Protein AF-A0A9W4XPW6-F1 (afdb_monomer_lite)

Secondary structure (DSSP, 8-state):
--------PPPTTHHHHHHHHHHHHHH-BTTB-GGGGGGHHHHHHHHHHHH-HHHHHHHHHHHHHHHHHHHHS--S-PPPHHHHHHTTSS---TTTTT-PPPTTS------

Radius of gyration: 26.2 Å; chains: 1; bounding box: 54×48×61 Å

InterPro domains:
  IPR019342 NADH:ubiquinone oxidoreductase, iron-sulphur subunit 5 [PF10200] (7-65)
  IPR019342 NADH:ubiquinone oxidoreductase, iron-sulphur subunit 5 [PTHR15224] (6-84)

Organism: NCBI:txid1303443

Structure (mmCIF, N/CA/C/O backbone):
data_AF-A0A9W4XPW6-F1
#
_entry.id   AF-A0A9W4XPW6-F1
#
loop_
_atom_site.group_PDB
_atom_site.id
_atom_site.type_symbol
_atom_site.label_atom_id
_atom_site.label_alt_id
_atom_site.label_comp_id
_atom_site.label_asym_id
_atom_site.label_entity_id
_atom_site.label_seq_id
_atom_site.pdbx_PDB_ins_code
_atom_site.Cartn_x
_atom_site.Cartn_y
_atom_site.Cartn_z
_atom_site.occupancy
_atom_site.B_iso_or_equiv
_atom_site.auth_seq_id
_atom_site.auth_comp_id
_atom_site.auth_asym_id
_atom_site.auth_atom_id
_atom_site.pdbx_PDB_model_num
ATOM 1 N N . MET A 1 1 ? -14.794 9.859 -31.369 1.00 37.25 1 MET A N 1
ATOM 2 C CA . MET A 1 1 ? -14.037 10.711 -30.428 1.00 37.25 1 MET A CA 1
ATOM 3 C C . MET A 1 1 ? -14.768 10.697 -29.091 1.00 37.25 1 MET A C 1
ATOM 5 O O . MET A 1 1 ? -15.698 11.463 -28.908 1.00 37.25 1 MET A O 1
ATOM 9 N N . ALA A 1 2 ? -14.428 9.754 -28.210 1.00 42.94 2 ALA A N 1
ATOM 10 C CA . ALA A 1 2 ? -15.020 9.614 -26.878 1.00 42.94 2 ALA A CA 1
ATOM 11 C C . ALA A 1 2 ? -14.081 10.249 -25.841 1.00 42.94 2 ALA A C 1
ATOM 13 O O . ALA A 1 2 ? -13.437 9.560 -25.059 1.00 42.94 2 ALA A O 1
ATOM 14 N N . ALA A 1 3 ? -13.947 11.572 -25.903 1.00 52.66 3 ALA A N 1
ATOM 15 C CA . ALA A 1 3 ? -13.183 12.368 -24.945 1.00 52.66 3 ALA A CA 1
ATOM 16 C C . ALA A 1 3 ? -14.159 13.079 -23.992 1.00 52.66 3 ALA A C 1
ATOM 18 O O . ALA A 1 3 ? -14.239 14.304 -23.979 1.00 52.66 3 ALA A O 1
ATOM 19 N N . THR A 1 4 ? -15.001 12.320 -23.280 1.00 51.28 4 THR A N 1
ATOM 2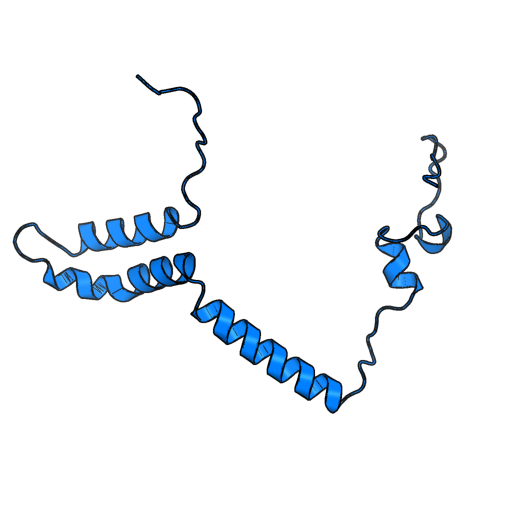0 C CA . THR A 1 4 ? -16.143 12.900 -22.544 1.00 51.28 4 THR A CA 1
ATOM 21 C C . THR A 1 4 ? -16.423 12.240 -21.194 1.00 51.28 4 THR A C 1
ATOM 23 O O . THR A 1 4 ? -17.572 11.994 -20.884 1.00 51.28 4 THR A O 1
ATOM 26 N N . ILE A 1 5 ? -15.399 11.957 -20.389 1.00 56.34 5 ILE A N 1
ATOM 27 C CA . ILE A 1 5 ? -15.401 12.048 -18.912 1.00 56.34 5 ILE A CA 1
ATOM 28 C C . ILE A 1 5 ? -13.987 11.664 -18.490 1.00 56.34 5 ILE A C 1
ATOM 30 O O . ILE A 1 5 ? -13.553 10.519 -18.595 1.00 56.34 5 ILE A O 1
ATOM 34 N N . ALA A 1 6 ? -13.254 12.669 -18.061 1.00 53.72 6 ALA A N 1
ATOM 35 C CA . ALA A 1 6 ? -11.914 12.539 -17.562 1.00 53.72 6 ALA A CA 1
ATOM 36 C C . ALA A 1 6 ? -12.047 12.197 -16.063 1.00 53.72 6 ALA A C 1
ATOM 38 O O . ALA A 1 6 ? -12.207 13.061 -15.203 1.00 53.72 6 ALA A O 1
ATOM 39 N N . THR A 1 7 ? -12.115 10.903 -15.732 1.00 61.78 7 THR A N 1
ATOM 40 C CA . THR A 1 7 ? -11.822 10.440 -14.369 1.00 61.78 7 THR A CA 1
ATOM 41 C C . THR A 1 7 ? -10.309 10.544 -14.179 1.00 61.78 7 THR A C 1
ATOM 43 O O . THR A 1 7 ? -9.617 9.532 -14.175 1.00 61.78 7 THR A O 1
ATOM 46 N N . ASP A 1 8 ? -9.775 11.761 -14.084 1.00 62.34 8 ASP A N 1
ATOM 47 C CA . ASP A 1 8 ? -8.333 12.077 -14.160 1.00 62.34 8 ASP A CA 1
ATOM 48 C C . ASP A 1 8 ? -7.513 11.619 -12.951 1.00 62.34 8 ASP A C 1
ATOM 50 O O . ASP A 1 8 ? -6.434 12.138 -12.666 1.00 62.34 8 ASP A O 1
ATOM 54 N N . ARG A 1 9 ? -8.018 10.650 -12.191 1.00 76.62 9 ARG A N 1
ATOM 55 C CA . ARG A 1 9 ? -7.275 10.058 -11.093 1.00 76.62 9 ARG A CA 1
ATOM 56 C C . ARG A 1 9 ? -6.441 8.901 -11.650 1.00 76.62 9 ARG A C 1
ATOM 58 O O . ARG A 1 9 ? -7.028 7.935 -12.144 1.00 76.62 9 ARG A O 1
ATOM 65 N N . PRO A 1 10 ? -5.100 8.951 -11.532 1.00 83.25 10 PRO A N 1
ATOM 66 C CA . PRO A 1 10 ? -4.256 7.799 -11.817 1.00 83.25 10 PRO A CA 1
ATOM 67 C C . PRO A 1 10 ? -4.775 6.556 -11.088 1.00 83.25 10 PRO A C 1
ATOM 69 O O . PRO A 1 10 ? -5.329 6.654 -9.987 1.00 83.25 10 PRO A O 1
ATOM 72 N N . SER A 1 11 ? -4.603 5.377 -11.690 1.00 85.75 11 SER A N 1
ATOM 73 C CA . SER A 1 11 ? -4.979 4.130 -11.020 1.00 85.75 11 SER A CA 1
ATOM 74 C C . SER A 1 11 ? -4.252 4.022 -9.672 1.00 85.75 11 SER A C 1
ATOM 76 O O . SER A 1 11 ? -3.148 4.542 -9.505 1.00 85.75 11 SER A O 1
ATOM 78 N N . ARG A 1 12 ? -4.860 3.349 -8.686 1.00 92.31 12 ARG A N 1
ATOM 79 C CA . ARG A 1 12 ? -4.331 3.305 -7.305 1.00 92.31 12 ARG A CA 1
ATOM 80 C C . ARG A 1 12 ? -2.870 2.845 -7.217 1.00 92.31 12 ARG A C 1
ATOM 82 O O . ARG A 1 12 ? -2.159 3.285 -6.326 1.00 92.31 12 ARG A O 1
ATOM 89 N N . CYS A 1 13 ? -2.443 1.979 -8.137 1.00 96.19 13 CYS A N 1
ATOM 90 C CA . CYS A 1 13 ? -1.093 1.414 -8.177 1.00 96.19 13 CYS A CA 1
ATOM 91 C C . CYS A 1 13 ? -0.216 2.010 -9.290 1.00 96.19 13 CYS A C 1
ATOM 93 O O . CYS A 1 13 ? 0.855 1.476 -9.571 1.00 96.19 13 CYS A O 1
ATOM 95 N N . PHE A 1 14 ? -0.651 3.100 -9.935 1.00 95.81 14 PHE A N 1
ATOM 96 C CA . PHE A 1 14 ? 0.133 3.779 -10.967 1.00 95.81 14 PHE A CA 1
ATOM 97 C C . PHE A 1 14 ? 1.491 4.294 -10.456 1.00 95.81 14 PHE A C 1
ATOM 99 O O . PHE A 1 14 ? 2.471 4.068 -11.160 1.00 95.81 14 PHE A O 1
ATOM 106 N N . PRO A 1 15 ? 1.616 4.875 -9.243 1.00 95.94 15 PRO A N 1
ATOM 107 C CA . PRO A 1 15 ? 2.921 5.304 -8.731 1.00 95.94 15 PRO A CA 1
ATOM 108 C C . PRO A 1 15 ? 3.937 4.157 -8.625 1.00 95.94 15 PRO A C 1
ATOM 110 O O . PRO A 1 15 ? 5.069 4.294 -9.072 1.00 95.94 15 PRO A O 1
ATOM 113 N N . PHE A 1 16 ? 3.522 2.982 -8.142 1.00 96.81 16 PHE A N 1
ATOM 114 C CA . PHE A 1 16 ? 4.399 1.805 -8.083 1.00 96.81 16 PHE A CA 1
ATOM 115 C C . PHE A 1 16 ? 4.797 1.305 -9.474 1.00 96.81 16 PHE A C 1
ATOM 117 O O . PHE A 1 16 ? 5.925 0.870 -9.686 1.00 96.81 16 PHE A O 1
ATOM 124 N N . TRP A 1 17 ? 3.892 1.402 -10.450 1.00 96.56 17 TRP A N 1
ATOM 125 C CA . TRP A 1 17 ? 4.226 1.075 -11.833 1.00 96.56 17 TRP A CA 1
ATOM 126 C C . TRP A 1 17 ? 5.253 2.047 -12.433 1.00 96.56 17 TRP A C 1
ATOM 128 O O . TRP A 1 17 ? 6.144 1.617 -13.164 1.00 96.56 17 TRP A O 1
ATOM 138 N N . GLN A 1 18 ? 5.178 3.339 -12.098 1.00 97.31 18 GLN A N 1
ATOM 139 C CA . GLN A 1 18 ? 6.181 4.320 -12.523 1.00 97.31 18 GLN A CA 1
ATOM 140 C C . GLN A 1 18 ? 7.575 3.984 -11.976 1.00 97.31 18 GLN A C 1
ATOM 142 O O . GLN A 1 18 ? 8.542 4.090 -12.725 1.00 97.31 18 GLN A O 1
ATOM 147 N N . GLU A 1 19 ? 7.679 3.503 -10.734 1.00 96.25 19 GLU A N 1
ATOM 148 C CA . GLU A 1 19 ? 8.951 3.048 -10.150 1.00 96.25 19 GLU A CA 1
ATOM 149 C C . GLU A 1 19 ? 9.524 1.816 -10.872 1.00 96.25 19 GLU A C 1
ATOM 151 O O . GLU A 1 19 ? 10.722 1.754 -11.161 1.00 96.25 19 GLU A O 1
ATOM 156 N N . VAL A 1 20 ? 8.672 0.853 -11.250 1.00 96.81 20 VAL A N 1
ATOM 157 C CA . VAL A 1 20 ? 9.096 -0.302 -12.066 1.00 96.81 20 VAL A CA 1
ATOM 158 C C . VAL A 1 20 ? 9.654 0.163 -13.412 1.00 96.81 20 VAL A C 1
ATOM 160 O O . VAL A 1 20 ? 10.737 -0.268 -13.815 1.00 96.81 20 VAL A O 1
ATOM 163 N N . LEU A 1 21 ? 8.946 1.070 -14.093 1.00 96.19 21 LEU A N 1
ATOM 164 C CA . LEU A 1 21 ? 9.390 1.628 -15.370 1.00 96.19 21 LEU A CA 1
ATOM 165 C C . LEU A 1 21 ? 10.701 2.411 -15.229 1.00 96.19 21 LEU A C 1
ATOM 167 O O . LEU A 1 21 ? 11.612 2.210 -16.031 1.00 96.19 21 LEU A O 1
ATOM 171 N N . ALA A 1 22 ? 10.829 3.253 -14.201 1.00 96.25 22 ALA A N 1
ATOM 172 C CA . ALA A 1 22 ? 12.048 4.009 -13.925 1.00 96.25 22 ALA A CA 1
ATOM 173 C C . ALA A 1 22 ? 13.252 3.080 -13.695 1.00 96.25 22 ALA A C 1
ATOM 175 O O . ALA A 1 22 ? 14.344 3.315 -14.226 1.00 9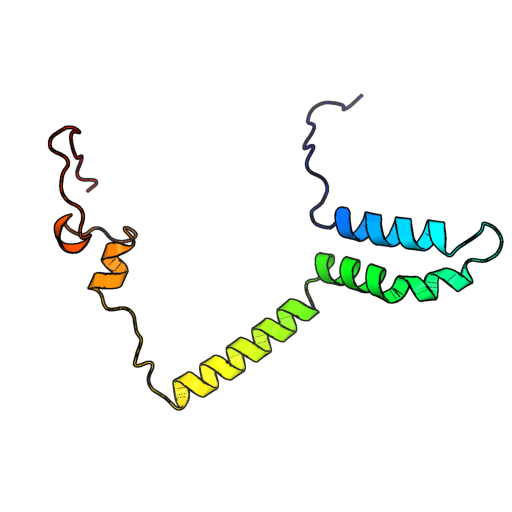6.25 22 ALA A O 1
ATOM 176 N N . CYS A 1 23 ? 13.044 1.981 -12.963 1.00 96.88 23 CYS A N 1
ATOM 177 C CA . CYS A 1 23 ? 14.079 0.983 -12.738 1.00 96.88 23 CYS A CA 1
ATOM 178 C C . CYS A 1 23 ? 14.468 0.248 -14.028 1.00 96.88 23 CYS A C 1
ATOM 180 O O . CYS A 1 23 ? 15.662 0.081 -14.291 1.00 96.88 23 CYS A O 1
ATOM 182 N N . TYR A 1 24 ? 13.498 -0.154 -14.857 1.00 95.62 24 TYR A N 1
ATOM 183 C CA . TYR A 1 24 ? 13.777 -0.798 -16.144 1.00 95.62 24 TYR A CA 1
ATOM 184 C C . TYR A 1 24 ? 14.564 0.120 -17.078 1.00 95.62 24 TYR A C 1
ATOM 186 O O . TYR A 1 24 ? 15.594 -0.306 -17.594 1.00 95.62 24 TYR A O 1
ATOM 194 N N . VAL A 1 25 ? 14.160 1.383 -17.234 1.00 94.88 25 VAL A N 1
ATOM 195 C CA . VAL A 1 25 ? 14.868 2.353 -18.092 1.00 94.88 25 VAL A CA 1
ATOM 196 C C . VAL A 1 25 ? 16.320 2.551 -17.648 1.00 94.88 25 VAL A C 1
ATOM 198 O O . VAL A 1 25 ? 17.201 2.726 -18.482 1.00 94.88 25 VAL A O 1
ATOM 201 N N . SER A 1 26 ? 16.588 2.469 -16.345 1.00 94.25 26 SER A N 1
ATOM 202 C CA . SER A 1 26 ? 17.929 2.684 -15.789 1.00 94.25 26 SER A CA 1
ATOM 203 C C . SER A 1 26 ? 18.824 1.437 -15.813 1.00 94.25 26 SER A C 1
ATOM 205 O O . SER A 1 26 ? 20.033 1.552 -15.628 1.00 94.25 26 SER A O 1
ATOM 207 N N . ASN A 1 27 ? 18.255 0.240 -15.998 1.00 94.44 27 ASN A N 1
ATOM 208 C CA . ASN A 1 27 ? 18.982 -1.032 -15.878 1.00 94.44 27 ASN A CA 1
ATOM 209 C C . ASN A 1 27 ? 18.902 -1.920 -17.126 1.00 94.44 27 ASN A C 1
ATOM 211 O O . ASN A 1 27 ? 19.455 -3.017 -17.109 1.00 94.44 27 ASN A O 1
ATOM 215 N N . THR A 1 28 ? 18.227 -1.485 -18.188 1.00 93.25 28 THR A N 1
ATOM 216 C CA . THR A 1 28 ? 18.090 -2.244 -19.440 1.00 93.25 28 THR A CA 1
ATOM 217 C C . THR A 1 28 ? 18.574 -1.427 -20.621 1.00 93.25 28 THR A C 1
ATOM 219 O O . THR A 1 28 ? 18.622 -0.199 -20.574 1.00 93.25 28 THR A O 1
ATOM 222 N N . ASN A 1 29 ? 18.948 -2.121 -21.685 1.00 90.31 29 ASN A N 1
ATOM 223 C CA . ASN A 1 29 ? 19.183 -1.523 -22.988 1.00 90.31 29 ASN A CA 1
ATOM 224 C C . ASN A 1 29 ? 18.456 -2.372 -24.052 1.00 90.31 29 ASN A C 1
ATOM 226 O O . ASN A 1 29 ? 18.024 -3.480 -23.736 1.00 90.31 29 ASN A O 1
ATOM 230 N N . PRO A 1 30 ? 18.302 -1.885 -25.295 1.00 87.12 30 PRO A N 1
ATOM 231 C CA . PRO A 1 30 ? 17.549 -2.600 -26.330 1.00 87.12 30 PRO A CA 1
ATOM 232 C C . PRO A 1 30 ? 18.043 -4.025 -26.638 1.00 87.12 30 PRO A C 1
ATOM 234 O O . PRO A 1 30 ? 17.264 -4.833 -27.130 1.00 87.12 30 PRO A O 1
ATOM 237 N N . GLU A 1 31 ? 19.307 -4.334 -26.339 1.00 88.81 31 GLU A N 1
ATOM 238 C CA . GLU A 1 31 ? 19.962 -5.609 -26.660 1.00 88.81 31 GLU A CA 1
ATOM 239 C C . GLU A 1 31 ? 20.120 -6.536 -25.434 1.00 88.81 31 GLU A C 1
ATOM 241 O O . GLU A 1 31 ? 20.375 -7.731 -25.585 1.00 88.81 31 GLU A O 1
ATOM 246 N N . ASP A 1 32 ? 19.977 -6.013 -24.209 1.00 86.94 32 ASP A N 1
ATOM 247 C CA . ASP A 1 32 ? 20.143 -6.753 -22.956 1.00 86.94 32 ASP A CA 1
ATOM 248 C C . ASP A 1 32 ? 19.126 -6.335 -21.879 1.00 86.94 32 ASP A C 1
ATOM 250 O O . ASP A 1 32 ? 19.190 -5.266 -21.262 1.00 86.94 32 ASP A O 1
ATOM 254 N N . ASP A 1 33 ? 18.218 -7.270 -21.603 1.00 89.88 33 ASP A N 1
ATOM 255 C CA . ASP A 1 33 ? 17.149 -7.168 -20.614 1.00 89.88 33 ASP A CA 1
ATOM 256 C C . ASP A 1 33 ? 17.490 -7.824 -19.263 1.00 89.88 33 ASP A C 1
ATOM 258 O O . ASP A 1 33 ? 16.682 -7.789 -18.328 1.00 89.88 33 ASP A O 1
ATOM 262 N N . ARG A 1 34 ? 18.676 -8.430 -19.105 1.00 92.31 34 ARG A N 1
ATOM 263 C CA . ARG A 1 34 ? 19.045 -9.172 -17.879 1.00 92.31 34 ARG A CA 1
ATOM 264 C C . ARG A 1 34 ? 19.060 -8.291 -16.632 1.00 92.31 34 ARG A C 1
ATOM 266 O O . ARG A 1 34 ? 18.836 -8.778 -15.523 1.00 92.31 34 ARG A O 1
ATOM 273 N N . GLY A 1 35 ? 19.270 -6.986 -16.797 1.00 90.56 35 GLY A N 1
ATOM 274 C CA . GLY A 1 35 ? 19.236 -6.023 -15.701 1.00 90.56 35 GLY A CA 1
ATOM 275 C C . GLY A 1 35 ? 17.857 -5.828 -15.059 1.00 90.56 35 GLY A C 1
ATOM 276 O O . GLY A 1 35 ? 17.804 -5.356 -13.923 1.00 90.56 35 GLY A O 1
ATOM 277 N N . LYS A 1 36 ? 16.756 -6.285 -15.688 1.00 92.31 36 LYS A N 1
ATOM 278 C CA . LYS A 1 36 ? 15.399 -6.274 -15.092 1.00 92.31 36 LYS A CA 1
ATOM 279 C C . LYS A 1 36 ? 15.330 -7.018 -13.759 1.00 92.31 36 LYS A C 1
ATOM 281 O O . LYS A 1 36 ? 14.515 -6.665 -12.911 1.00 92.31 36 LYS A O 1
ATOM 286 N N . VAL A 1 37 ? 16.204 -8.006 -13.540 1.00 94.50 37 VAL A N 1
ATOM 287 C CA . VAL A 1 37 ? 16.285 -8.766 -12.279 1.00 94.50 37 VAL A CA 1
ATOM 288 C C . VAL A 1 37 ? 16.586 -7.855 -11.083 1.00 94.50 37 VAL A C 1
ATOM 290 O O . VAL A 1 37 ? 16.080 -8.093 -9.991 1.00 94.50 37 VAL A O 1
ATOM 293 N N . LYS A 1 38 ? 17.338 -6.763 -11.277 1.00 94.19 38 LYS A N 1
ATOM 294 C CA . LYS A 1 38 ? 17.618 -5.784 -10.211 1.00 94.19 38 LYS A CA 1
ATOM 295 C C . LYS A 1 38 ? 16.370 -5.017 -9.763 1.00 94.19 38 LYS A C 1
ATOM 297 O O . LYS A 1 38 ? 16.333 -4.513 -8.649 1.00 94.19 38 LYS A O 1
ATOM 302 N N . CYS A 1 39 ? 15.350 -4.957 -10.615 1.00 97.06 39 CYS A N 1
ATOM 303 C CA . CYS A 1 39 ? 14.094 -4.251 -10.371 1.00 97.06 39 CYS A CA 1
ATOM 304 C C . CYS A 1 39 ? 13.029 -5.126 -9.706 1.00 97.06 39 CYS A C 1
ATOM 306 O O . CYS A 1 39 ? 11.873 -4.719 -9.598 1.00 97.06 39 CYS A O 1
ATOM 308 N N . GLN A 1 40 ? 13.405 -6.329 -9.268 1.00 96.69 40 GLN A N 1
ATOM 309 C CA . GLN A 1 40 ? 12.505 -7.249 -8.589 1.00 96.69 40 GLN A CA 1
ATOM 310 C C . GLN A 1 40 ? 11.841 -6.626 -7.341 1.00 96.69 40 GLN A C 1
ATOM 312 O O . GLN A 1 40 ? 10.627 -6.778 -7.238 1.00 96.69 40 GLN A O 1
ATOM 317 N N . PRO A 1 41 ? 12.524 -5.829 -6.489 1.00 96.56 41 PRO A N 1
ATOM 318 C CA . PRO A 1 41 ? 11.871 -5.175 -5.350 1.00 96.56 41 PRO A CA 1
ATOM 319 C C . PRO A 1 41 ? 10.739 -4.215 -5.753 1.00 96.56 41 PRO A C 1
ATOM 321 O O . PRO A 1 41 ? 9.631 -4.326 -5.239 1.00 96.56 41 PRO A O 1
ATOM 324 N N . ALA A 1 42 ? 10.967 -3.340 -6.741 1.00 96.81 42 ALA A N 1
ATOM 325 C CA . ALA A 1 42 ? 9.929 -2.430 -7.243 1.00 96.81 42 ALA A CA 1
ATOM 326 C C . ALA A 1 42 ? 8.752 -3.198 -7.871 1.00 96.81 42 ALA A C 1
ATOM 328 O O . ALA A 1 42 ? 7.588 -2.817 -7.733 1.00 96.81 42 ALA A O 1
ATOM 329 N N . LEU A 1 43 ? 9.051 -4.312 -8.549 1.00 96.50 43 LEU A N 1
ATOM 330 C CA . LEU A 1 43 ? 8.032 -5.187 -9.119 1.00 96.50 43 LEU A CA 1
ATOM 331 C C . LEU A 1 43 ? 7.204 -5.875 -8.023 1.00 96.50 43 LEU A C 1
ATOM 333 O O . LEU A 1 43 ? 5.987 -5.988 -8.166 1.00 96.50 43 LEU A O 1
ATOM 337 N N . GLU A 1 44 ? 7.833 -6.311 -6.929 1.00 97.75 44 GLU A N 1
ATOM 338 C CA . GLU A 1 44 ? 7.117 -6.856 -5.776 1.00 97.75 44 GLU A CA 1
ATOM 339 C C . GLU A 1 44 ? 6.165 -5.838 -5.159 1.00 97.75 44 GLU A C 1
ATOM 341 O O . GLU A 1 44 ? 5.036 -6.213 -4.855 1.00 97.75 44 GLU A O 1
ATOM 346 N N . ASP A 1 45 ? 6.578 -4.579 -5.009 1.00 97.38 45 ASP A N 1
ATOM 347 C CA . ASP A 1 45 ? 5.736 -3.517 -4.445 1.00 97.38 45 ASP A CA 1
ATOM 348 C C . ASP A 1 45 ? 4.522 -3.222 -5.337 1.00 97.38 45 ASP A C 1
ATOM 350 O O . ASP A 1 45 ? 3.397 -3.069 -4.854 1.00 97.38 45 ASP A O 1
ATOM 354 N N . TYR A 1 46 ? 4.706 -3.239 -6.660 1.00 97.25 46 TYR A N 1
ATOM 355 C CA . TYR A 1 46 ? 3.596 -3.129 -7.606 1.00 97.25 46 TYR A CA 1
ATOM 356 C C . TYR A 1 46 ? 2.592 -4.288 -7.467 1.00 97.25 46 TYR A C 1
ATOM 358 O O . TYR A 1 46 ? 1.380 -4.058 -7.390 1.00 97.25 46 TYR A O 1
ATOM 366 N N . TYR A 1 47 ? 3.072 -5.534 -7.382 1.00 97.62 47 TYR A N 1
ATOM 367 C CA . TYR A 1 47 ? 2.206 -6.700 -7.170 1.00 97.62 47 TYR A CA 1
ATOM 368 C C . TYR A 1 47 ? 1.572 -6.733 -5.777 1.00 97.62 47 TYR A C 1
ATOM 370 O O . TYR A 1 47 ? 0.456 -7.240 -5.621 1.00 97.62 47 TYR A O 1
ATOM 378 N N . GLU A 1 48 ? 2.261 -6.202 -4.770 1.00 97.88 48 GLU A N 1
ATOM 379 C CA . GLU A 1 48 ? 1.723 -6.011 -3.430 1.00 97.88 48 GLU A CA 1
ATOM 380 C C . GLU A 1 48 ? 0.530 -5.056 -3.491 1.00 97.88 48 GLU A C 1
ATOM 382 O O . GLU A 1 48 ? -0.559 -5.470 -3.115 1.00 97.88 48 GLU A O 1
ATOM 387 N N . CYS A 1 49 ? 0.659 -3.879 -4.108 1.00 96.69 49 CYS A N 1
ATOM 388 C CA . CYS A 1 49 ? -0.457 -2.938 -4.253 1.00 96.69 49 CYS A CA 1
ATOM 389 C C . CYS A 1 49 ? -1.661 -3.529 -5.016 1.00 96.69 49 CYS A C 1
ATOM 391 O O . CYS A 1 49 ? -2.821 -3.219 -4.729 1.00 96.69 49 CYS A O 1
ATOM 393 N N . LEU A 1 50 ? -1.425 -4.388 -6.012 1.00 96.38 50 LEU A N 1
ATOM 394 C CA . LEU A 1 50 ? -2.513 -5.004 -6.779 1.00 96.38 50 LEU A CA 1
ATOM 395 C C . LEU A 1 50 ? -3.287 -6.056 -5.980 1.00 96.38 50 LEU A C 1
ATOM 397 O O . LEU A 1 50 ? -4.506 -6.170 -6.128 1.00 96.38 50 LEU A O 1
ATOM 401 N N . HIS A 1 51 ? -2.588 -6.847 -5.166 1.00 96.69 51 HIS A N 1
ATOM 402 C CA . HIS A 1 51 ? -3.149 -8.065 -4.579 1.00 96.69 51 HIS A CA 1
ATOM 403 C C . HIS A 1 51 ? -3.192 -8.074 -3.050 1.00 96.69 51 HIS A C 1
ATOM 405 O O . HIS A 1 51 ? -3.813 -8.966 -2.478 1.00 96.69 51 HIS A O 1
ATOM 411 N N . HIS A 1 52 ? -2.525 -7.127 -2.398 1.00 97.19 52 HIS A N 1
ATOM 412 C CA . HIS A 1 52 ? -2.405 -6.949 -0.950 1.00 97.19 52 HIS A CA 1
ATOM 413 C C . HIS A 1 52 ? -2.106 -8.251 -0.190 1.00 97.19 52 HIS A C 1
ATOM 415 O O . HIS A 1 52 ? -2.593 -8.472 0.918 1.00 97.19 52 HIS A O 1
ATOM 421 N N . LYS A 1 53 ? -1.333 -9.172 -0.789 1.00 96.38 53 LYS A N 1
ATOM 422 C CA . LYS A 1 53 ? -1.084 -10.507 -0.210 1.00 96.38 53 LYS A CA 1
ATOM 423 C C . LYS A 1 53 ? -0.298 -10.415 1.095 1.00 96.38 53 LYS A C 1
ATOM 425 O O . LYS A 1 53 ? -0.621 -11.114 2.056 1.00 96.38 53 LYS A O 1
ATOM 430 N N . LYS A 1 54 ? 0.733 -9.561 1.115 1.00 96.69 54 LYS A N 1
ATOM 431 C CA . LYS A 1 54 ? 1.585 -9.347 2.290 1.00 96.69 54 LYS A CA 1
ATOM 432 C C . LYS A 1 54 ? 0.756 -8.712 3.414 1.00 96.69 54 LYS A C 1
ATOM 434 O O . LYS A 1 54 ? 0.781 -9.217 4.536 1.00 96.69 54 LYS A O 1
ATOM 439 N N . GLU A 1 55 ? -0.057 -7.701 3.101 1.00 97.12 55 GLU A N 1
ATOM 440 C CA . GLU A 1 55 ? -0.931 -7.057 4.088 1.00 97.12 55 GLU A CA 1
ATOM 441 C C . GLU A 1 55 ? -2.036 -7.986 4.620 1.00 97.12 55 GLU A C 1
ATOM 443 O O . GLU A 1 55 ? -2.281 -8.031 5.828 1.00 97.12 55 GLU A O 1
ATOM 448 N N . ALA A 1 56 ? -2.653 -8.804 3.763 1.00 97.56 56 ALA A N 1
ATOM 44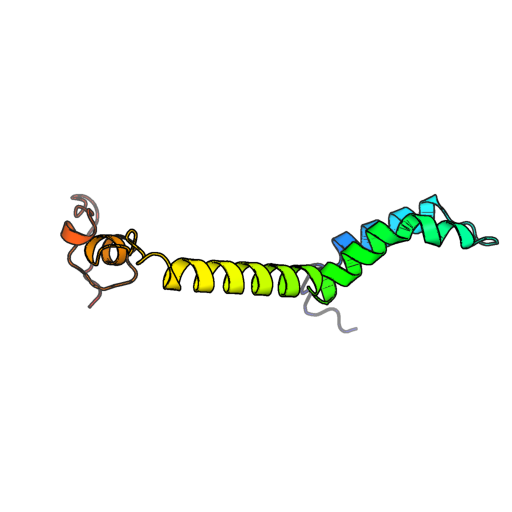9 C CA . ALA A 1 56 ? -3.645 -9.791 4.187 1.00 97.56 56 ALA A CA 1
ATOM 450 C C . ALA A 1 56 ? -3.045 -10.815 5.165 1.00 97.56 56 ALA A C 1
ATOM 452 O O . ALA A 1 56 ? -3.622 -11.076 6.222 1.00 97.56 56 ALA A O 1
ATOM 453 N N . ALA A 1 57 ? -1.861 -11.355 4.854 1.00 97.81 57 ALA A N 1
ATOM 454 C CA . ALA A 1 57 ? -1.163 -12.294 5.730 1.00 97.81 57 ALA A CA 1
ATOM 455 C C . ALA A 1 57 ? -0.784 -11.649 7.074 1.00 97.81 57 ALA A C 1
ATOM 457 O O . ALA A 1 57 ? -0.989 -12.241 8.138 1.00 97.81 57 ALA A O 1
ATOM 458 N N . ARG A 1 58 ? -0.285 -10.408 7.042 1.00 97.50 58 ARG A N 1
ATOM 459 C CA . ARG A 1 58 ? 0.057 -9.639 8.243 1.00 97.50 58 ARG A CA 1
ATOM 460 C C . ARG A 1 58 ? -1.169 -9.388 9.120 1.00 97.50 58 ARG A C 1
ATOM 462 O O . ARG A 1 58 ? -1.118 -9.640 10.323 1.00 97.50 58 ARG A O 1
ATOM 469 N N . THR A 1 59 ? -2.272 -8.941 8.527 1.00 97.69 59 THR A N 1
ATOM 470 C CA . THR A 1 59 ? -3.527 -8.670 9.240 1.00 97.69 59 THR A CA 1
ATOM 471 C C . THR A 1 59 ? -4.067 -9.936 9.899 1.00 97.69 59 THR A C 1
ATOM 473 O O . THR A 1 59 ? -4.430 -9.908 11.074 1.00 97.69 59 THR A O 1
ATOM 476 N N . GLN A 1 60 ? -4.049 -11.070 9.196 1.00 97.88 60 GLN A N 1
ATOM 477 C CA . GLN A 1 60 ? -4.471 -12.357 9.756 1.00 97.88 60 GLN A CA 1
ATOM 478 C C . GLN A 1 60 ? -3.609 -12.777 10.952 1.00 97.88 60 GLN A C 1
ATOM 480 O O . GLN A 1 60 ? -4.149 -13.186 11.984 1.00 97.88 60 GLN A O 1
ATOM 485 N N . ALA A 1 61 ? -2.284 -12.637 10.850 1.00 97.75 61 ALA A N 1
ATOM 486 C CA . ALA A 1 61 ? -1.368 -12.943 11.946 1.00 97.75 61 ALA A CA 1
ATOM 487 C C . ALA A 1 61 ? -1.613 -12.038 13.168 1.00 97.75 61 ALA A C 1
ATOM 489 O O . ALA A 1 61 ? -1.692 -12.529 14.298 1.00 97.75 61 ALA A O 1
ATOM 490 N N . LEU A 1 62 ? -1.808 -10.734 12.948 1.00 96.69 62 LEU A N 1
ATOM 491 C CA . LEU A 1 62 ? -2.121 -9.772 14.007 1.00 96.69 62 LEU A CA 1
ATOM 492 C C . LEU A 1 62 ? -3.462 -10.079 14.680 1.00 96.69 62 LEU A C 1
ATOM 494 O O . LEU A 1 62 ? -3.535 -10.131 15.905 1.00 96.69 62 LEU A O 1
ATOM 498 N N . GLN A 1 63 ? -4.511 -10.355 13.907 1.00 96.19 63 GLN A N 1
ATOM 499 C CA . GLN A 1 63 ? -5.825 -10.719 14.442 1.00 96.19 63 GLN A CA 1
ATOM 500 C C . GLN A 1 63 ? -5.791 -12.040 15.219 1.00 96.19 63 GLN A C 1
ATOM 502 O O . GLN A 1 63 ? -6.484 -12.193 16.226 1.00 96.19 63 GLN A O 1
ATOM 507 N N . ALA A 1 64 ? -5.001 -13.020 14.773 1.00 96.00 64 ALA A N 1
ATOM 508 C CA . ALA A 1 64 ? -4.803 -14.266 15.508 1.00 96.00 64 ALA A CA 1
ATOM 509 C C . ALA A 1 64 ? -4.091 -14.023 16.849 1.00 96.00 64 ALA A C 1
ATOM 511 O O . ALA A 1 64 ? -4.527 -14.540 17.880 1.00 96.00 64 ALA A O 1
ATOM 512 N N . ALA A 1 65 ? -3.040 -13.199 16.857 1.00 93.81 65 ALA A N 1
ATOM 513 C CA . ALA A 1 65 ? -2.336 -12.816 18.077 1.00 93.81 65 ALA A CA 1
ATOM 514 C C . ALA A 1 65 ? -3.238 -12.028 19.041 1.00 93.81 65 ALA A C 1
ATOM 516 O O . ALA A 1 65 ? -3.240 -12.312 20.239 1.00 93.81 65 ALA A O 1
ATOM 517 N N . TYR A 1 66 ? -4.044 -11.100 18.516 1.00 90.94 66 TYR A N 1
ATOM 518 C CA . TYR A 1 66 ? -4.995 -10.307 19.292 1.00 90.94 66 TYR A CA 1
ATOM 519 C C . TYR A 1 66 ? -6.038 -11.193 19.978 1.00 90.94 66 TYR A C 1
ATOM 521 O O . TYR A 1 66 ? -6.138 -11.174 21.199 1.00 90.94 66 TYR A O 1
ATOM 529 N N . ARG A 1 67 ? -6.712 -12.076 19.229 1.00 91.00 67 ARG A N 1
ATOM 530 C CA . ARG A 1 67 ? -7.702 -13.016 19.790 1.00 91.00 67 ARG A CA 1
ATOM 531 C C . ARG A 1 67 ? -7.097 -13.954 20.837 1.00 91.00 67 ARG A C 1
ATOM 533 O O . ARG A 1 67 ? -7.718 -14.242 21.857 1.00 91.00 67 ARG A O 1
ATOM 540 N N . LYS A 1 68 ? -5.858 -14.413 20.622 1.00 91.44 68 LYS A N 1
ATOM 541 C CA . LYS A 1 68 ? -5.122 -15.214 21.614 1.00 91.44 68 LYS A CA 1
ATOM 542 C C . LYS A 1 68 ? -4.816 -14.415 22.884 1.00 91.44 68 LYS A C 1
ATOM 544 O O . LYS A 1 68 ? -4.775 -15.005 2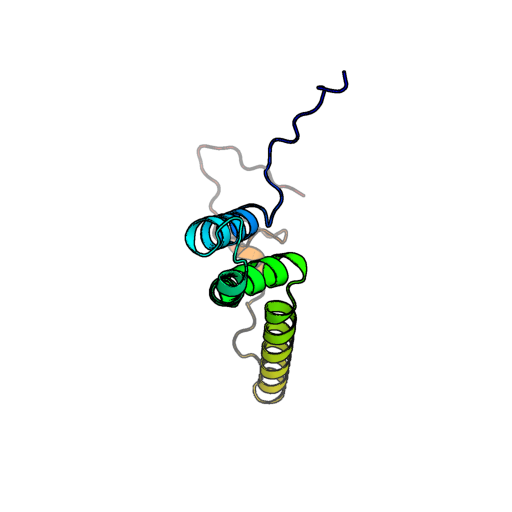3.961 1.00 91.44 68 LYS A O 1
ATOM 549 N N . ASN A 1 69 ? -4.564 -13.113 22.767 1.00 88.31 69 ASN A N 1
ATOM 550 C CA . ASN A 1 69 ? -4.352 -12.234 23.911 1.00 88.31 69 ASN A CA 1
ATOM 551 C C . ASN A 1 69 ? -5.668 -11.982 24.665 1.00 88.31 69 ASN A C 1
ATOM 553 O O . ASN A 1 69 ? -5.700 -12.203 25.869 1.00 88.31 69 ASN A O 1
ATOM 557 N N . GLU A 1 70 ? -6.760 -11.668 23.962 1.00 85.75 70 GLU A N 1
ATOM 558 C CA . GLU A 1 70 ? -8.094 -11.473 24.558 1.00 85.75 70 GLU A CA 1
ATOM 559 C C . GLU A 1 70 ? -8.598 -12.706 25.325 1.00 85.75 70 GLU A C 1
ATOM 561 O O . GLU A 1 70 ? -9.232 -12.581 26.370 1.00 85.75 70 GLU A O 1
ATOM 566 N N . ALA A 1 71 ? -8.289 -13.914 24.845 1.00 84.69 71 ALA A N 1
ATOM 567 C CA . ALA A 1 71 ? -8.630 -15.147 25.555 1.00 84.69 71 ALA A CA 1
ATOM 568 C C . ALA A 1 71 ? -7.820 -15.344 26.853 1.00 84.69 71 ALA A C 1
ATOM 570 O O . ALA A 1 71 ? -8.266 -16.048 27.757 1.00 84.69 71 ALA A O 1
ATOM 571 N N . LYS A 1 72 ? -6.620 -14.755 26.947 1.00 83.94 72 LYS A N 1
ATOM 572 C CA . LYS A 1 72 ? -5.724 -14.866 28.111 1.00 83.94 72 LYS A CA 1
ATOM 573 C C . LYS A 1 72 ? -5.924 -13.741 29.120 1.00 83.94 72 LYS A C 1
ATOM 575 O O . LYS A 1 7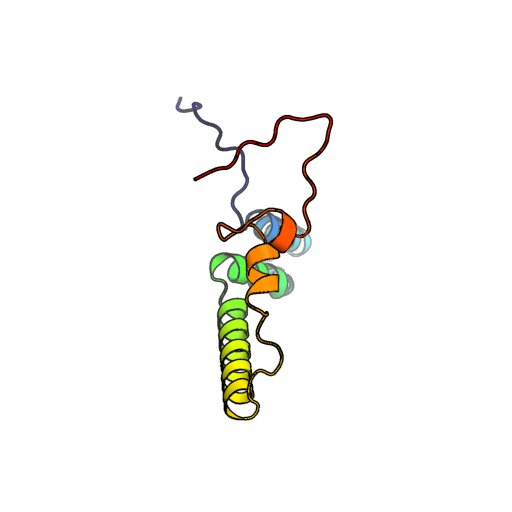2 ? -5.802 -13.969 30.319 1.00 83.94 72 LYS A O 1
ATOM 580 N N . PHE A 1 73 ? -6.219 -12.543 28.635 1.00 73.00 73 PHE A N 1
ATOM 581 C CA . PHE A 1 73 ? -6.424 -11.347 29.430 1.00 73.00 73 PHE A CA 1
ATOM 582 C C . PHE A 1 73 ? -7.768 -10.747 29.038 1.00 73.00 73 PHE A C 1
ATOM 584 O O . PHE A 1 73 ? -7.973 -10.381 27.882 1.00 73.00 73 PHE A O 1
ATOM 591 N N . LYS A 1 74 ? -8.688 -10.616 30.004 1.00 71.06 74 LYS A N 1
ATOM 592 C CA . LYS A 1 74 ? -9.903 -9.828 29.778 1.00 71.06 74 LYS A CA 1
ATOM 593 C C . LYS A 1 74 ? -9.470 -8.430 29.349 1.00 71.06 74 LYS A C 1
ATOM 595 O O . LYS A 1 74 ? -8.593 -7.838 29.979 1.00 71.06 74 LYS A O 1
ATOM 600 N N . ARG A 1 75 ? -10.066 -7.914 28.272 1.00 64.31 75 ARG A N 1
ATOM 601 C CA . ARG A 1 75 ? -9.870 -6.523 27.865 1.00 64.31 75 ARG A CA 1
ATOM 602 C C . ARG A 1 75 ? -10.302 -5.617 29.016 1.00 64.31 75 ARG A C 1
ATOM 604 O O . ARG A 1 75 ? -11.490 -5.398 29.213 1.00 64.31 75 ARG A O 1
ATOM 611 N N . ASN A 1 76 ? -9.333 -5.116 29.774 1.00 63.97 76 ASN A N 1
ATOM 612 C CA . ASN A 1 76 ? -9.578 -4.148 30.845 1.00 63.97 76 ASN A CA 1
ATOM 613 C C . ASN A 1 76 ? -9.804 -2.730 30.288 1.00 63.97 76 ASN A C 1
ATOM 615 O O . ASN A 1 76 ? -10.248 -1.857 31.020 1.00 63.97 76 ASN A O 1
ATOM 619 N N . ASP A 1 77 ? -9.528 -2.529 28.995 1.00 68.44 77 ASP A N 1
ATOM 620 C CA . ASP A 1 77 ? -9.679 -1.274 28.254 1.00 68.44 77 ASP A CA 1
ATOM 621 C C . ASP A 1 77 ? -10.798 -1.404 27.203 1.00 68.44 77 ASP A C 1
ATOM 623 O O . ASP A 1 77 ? -10.592 -1.381 25.982 1.00 68.44 77 ASP A O 1
ATOM 627 N N . VAL A 1 78 ? -12.002 -1.725 27.679 1.00 74.38 78 VAL A N 1
ATOM 628 C CA . VAL A 1 78 ? -13.221 -1.581 26.876 1.00 74.38 78 VAL A CA 1
ATOM 629 C C . VAL A 1 78 ? -13.689 -0.140 27.066 1.00 74.38 78 VAL A C 1
ATOM 631 O O . VAL A 1 78 ? -13.900 0.245 28.218 1.00 74.38 78 VAL A O 1
ATOM 634 N N . PRO A 1 79 ? -13.867 0.642 25.981 1.00 75.19 79 PRO A N 1
ATOM 635 C CA . PRO A 1 79 ? -14.349 2.010 26.088 1.00 75.19 79 PRO A CA 1
ATOM 636 C C . PRO A 1 79 ? -15.635 2.050 26.901 1.00 75.19 79 PRO A C 1
ATOM 638 O O . PRO A 1 79 ? -16.571 1.282 26.645 1.00 75.19 79 PRO A O 1
ATOM 641 N N . SER A 1 80 ? -15.679 2.935 27.891 1.00 79.31 80 SER A N 1
ATOM 642 C CA . SER A 1 80 ? -16.890 3.120 28.680 1.00 79.31 80 SER A CA 1
ATOM 643 C C . SER A 1 80 ? -18.040 3.569 27.772 1.00 79.31 80 SER A C 1
ATOM 645 O O . SER A 1 80 ? -17.833 4.218 26.743 1.00 79.31 80 SER A O 1
ATOM 647 N N . ALA A 1 81 ? -19.286 3.280 28.157 1.00 77.62 81 ALA A N 1
ATOM 648 C CA . ALA A 1 81 ? -20.446 3.763 27.404 1.00 77.62 81 ALA A CA 1
ATOM 649 C C . ALA A 1 81 ? -20.416 5.297 27.215 1.00 77.62 81 ALA A C 1
ATOM 651 O O . ALA A 1 81 ? -20.851 5.798 26.181 1.00 77.62 81 ALA A O 1
ATOM 652 N N . GLY A 1 82 ? -19.844 6.033 28.178 1.00 75.75 82 GLY A N 1
ATOM 653 C CA . GLY A 1 82 ? -19.625 7.476 28.082 1.00 75.75 82 GLY A CA 1
ATOM 654 C C . GLY A 1 82 ? -18.596 7.871 27.018 1.00 75.75 82 GLY A C 1
ATOM 655 O O . GLY A 1 82 ? -18.847 8.799 26.257 1.00 75.75 82 GLY A O 1
ATOM 656 N N . GLU A 1 83 ? -17.474 7.157 26.900 1.00 80.25 83 GLU A N 1
ATOM 657 C CA . GLU A 1 83 ? -16.490 7.386 25.827 1.00 80.25 83 GLU A CA 1
ATOM 658 C C . GLU A 1 83 ? -17.070 7.151 24.439 1.00 80.25 83 GLU A C 1
ATOM 660 O O . GLU A 1 83 ? -16.837 7.955 23.541 1.00 80.25 83 GLU A O 1
ATOM 665 N N . ILE A 1 84 ? -17.879 6.104 24.270 1.00 80.19 84 ILE A N 1
ATOM 666 C CA . ILE A 1 84 ? -18.522 5.811 22.983 1.00 80.19 84 ILE A CA 1
ATOM 667 C C . ILE A 1 84 ? -19.509 6.930 22.606 1.00 80.19 84 ILE A C 1
ATOM 669 O O . ILE A 1 84 ? -19.542 7.360 21.453 1.00 80.19 84 ILE A O 1
ATOM 673 N N . ARG A 1 85 ? -20.274 7.466 23.568 1.00 82.44 85 ARG A N 1
ATOM 674 C CA . ARG A 1 85 ? -21.211 8.584 23.330 1.00 82.44 85 ARG A CA 1
ATOM 675 C C . ARG A 1 85 ? -20.501 9.895 22.987 1.00 82.44 85 ARG A C 1
ATOM 677 O O . ARG A 1 85 ? -20.998 10.647 22.149 1.00 82.44 85 ARG A O 1
ATOM 684 N N . ARG A 1 86 ? -19.320 10.153 23.563 1.00 82.62 86 ARG A N 1
ATOM 685 C CA . ARG A 1 86 ? -18.495 11.337 23.244 1.00 82.62 86 ARG A CA 1
ATOM 686 C C . ARG A 1 86 ? -18.013 11.376 21.795 1.00 82.62 86 ARG A C 1
ATOM 688 O O . ARG A 1 86 ? -17.747 12.460 21.292 1.00 82.62 86 ARG A O 1
ATOM 695 N N . LEU A 1 87 ? -17.951 10.235 21.105 1.00 83.94 87 LEU A N 1
ATOM 696 C CA . LEU A 1 87 ? -17.610 10.185 19.678 1.00 83.94 87 LEU A CA 1
ATOM 697 C C . LEU A 1 87 ? -18.716 10.761 18.775 1.00 83.94 87 LEU A C 1
ATOM 699 O O . LEU A 1 87 ? -18.500 10.910 17.577 1.00 83.94 87 LEU A O 1
ATOM 703 N N . GLY A 1 88 ? -19.904 11.063 19.320 1.00 77.88 88 GLY A N 1
ATOM 704 C CA . GLY A 1 88 ? -21.021 11.637 18.564 1.00 77.88 88 GLY A CA 1
ATOM 705 C C . GLY A 1 88 ? -21.717 10.655 17.616 1.00 77.88 88 GLY A C 1
ATOM 706 O O . GLY A 1 88 ? -22.574 11.073 16.849 1.00 77.88 88 G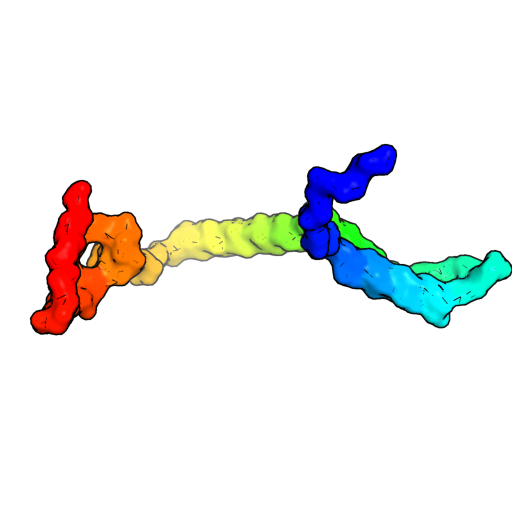LY A O 1
ATOM 707 N N . VAL A 1 89 ? -21.362 9.366 17.679 1.00 81.88 89 VAL A N 1
ATOM 708 C CA . VAL A 1 89 ? -21.950 8.284 16.868 1.00 81.88 89 VAL A CA 1
ATOM 709 C C . VAL A 1 89 ? -23.313 7.835 17.413 1.00 81.88 89 VAL A C 1
ATOM 711 O O . VAL A 1 89 ? -24.132 7.315 16.664 1.00 81.88 89 VAL A O 1
ATOM 714 N N . LEU A 1 90 ? -23.556 8.034 18.712 1.00 79.75 90 LEU A N 1
ATOM 715 C CA . LEU A 1 90 ? -24.821 7.729 19.380 1.00 79.75 90 LEU A CA 1
ATOM 716 C C . LEU A 1 90 ? -25.536 9.017 19.799 1.00 79.75 90 LEU A C 1
ATOM 718 O O . LEU A 1 90 ? -24.897 9.996 20.214 1.00 79.75 90 LEU A O 1
ATOM 722 N N . ASP A 1 91 ? -26.866 8.986 19.760 1.00 76.12 91 ASP A N 1
ATOM 723 C CA . ASP A 1 91 ? -27.692 10.038 20.337 1.00 76.12 91 ASP A CA 1
ATOM 724 C C . ASP A 1 91 ? -27.546 10.026 21.858 1.00 76.12 91 ASP A C 1
ATOM 726 O O . ASP A 1 91 ? -27.734 9.015 22.536 1.00 76.12 91 ASP A O 1
ATOM 730 N N . ALA A 1 92 ? -27.105 11.163 22.383 1.00 75.75 92 ALA A N 1
ATOM 731 C CA . ALA A 1 92 ? -26.853 11.390 23.794 1.00 75.75 92 ALA A CA 1
ATOM 732 C C . ALA A 1 92 ? -26.935 12.900 24.062 1.00 75.75 92 ALA A C 1
ATOM 734 O O . ALA A 1 92 ? -26.605 13.690 23.162 1.00 75.75 92 ALA A O 1
ATOM 735 N N . PRO A 1 93 ? -27.350 13.309 25.273 1.00 77.38 93 PRO A N 1
ATOM 736 C CA . PRO A 1 93 ? -27.423 14.717 25.642 1.00 77.38 93 PRO A CA 1
ATOM 737 C C . PRO A 1 93 ? -26.042 15.386 25.553 1.00 77.38 93 PRO A C 1
ATOM 739 O O . PRO A 1 93 ? -25.005 14.748 25.753 1.00 77.38 93 PRO A O 1
ATOM 742 N N . LEU A 1 94 ? -26.029 16.692 25.259 1.00 73.56 94 LEU A N 1
ATOM 743 C CA . LEU A 1 94 ? -24.805 17.491 25.073 1.00 73.56 94 LEU A CA 1
ATOM 744 C C . LEU A 1 94 ? -23.819 17.358 26.250 1.00 73.56 94 LEU A C 1
ATOM 746 O O . LEU A 1 94 ? -22.609 17.281 26.037 1.00 73.56 94 LEU A O 1
ATOM 750 N N . GLU A 1 95 ? -24.349 17.252 27.470 1.00 74.94 95 GLU A N 1
ATOM 751 C CA . GLU A 1 95 ? -23.571 17.089 28.702 1.00 74.94 95 GLU A CA 1
ATOM 752 C C . GLU A 1 95 ? -22.741 15.793 28.693 1.00 74.94 95 GLU A C 1
ATOM 754 O O . GLU A 1 95 ? -21.545 15.806 28.985 1.00 74.94 95 GLU A O 1
ATOM 759 N N . GLU A 1 96 ? -23.325 14.674 28.252 1.00 74.44 96 GLU A N 1
ATOM 760 C CA . GLU A 1 96 ? -22.609 13.397 28.123 1.00 74.44 96 GLU A CA 1
ATOM 761 C C . GLU A 1 96 ? -21.544 13.447 27.020 1.00 74.44 96 GLU A C 1
ATOM 763 O O . GLU A 1 96 ? -20.480 12.829 27.135 1.00 74.44 96 GLU A O 1
ATOM 768 N N . LYS A 1 97 ? -21.792 14.254 25.983 1.00 73.56 97 LYS A N 1
ATOM 769 C CA . LYS A 1 97 ? -20.842 14.534 24.900 1.00 73.56 97 LYS A CA 1
ATOM 770 C C . LYS A 1 97 ? -19.739 15.525 25.311 1.00 73.56 97 LYS A C 1
ATOM 772 O O . LYS A 1 97 ? -18.831 15.753 24.520 1.00 73.56 97 LYS A O 1
ATOM 777 N N . ASN A 1 98 ? -19.763 16.075 26.535 1.00 73.38 98 ASN A N 1
ATOM 778 C CA . ASN A 1 98 ? -18.879 17.164 26.991 1.00 73.38 98 ASN A CA 1
ATOM 779 C C . ASN A 1 98 ? -18.916 18.395 26.067 1.00 73.38 98 ASN A C 1
ATOM 781 O O . ASN A 1 98 ? -17.941 19.136 25.935 1.00 73.38 98 ASN A O 1
ATOM 785 N N . LEU A 1 99 ? -20.058 18.616 25.422 1.00 76.00 99 LEU A N 1
ATOM 786 C CA . LEU A 1 99 ? -20.302 19.747 24.546 1.00 76.00 99 LEU A CA 1
ATOM 787 C C . LEU A 1 99 ? -21.212 20.730 25.275 1.00 76.00 99 LEU A C 1
ATOM 789 O O . LEU A 1 99 ? -22.236 20.351 25.834 1.00 76.00 99 LEU A O 1
ATOM 793 N N . LYS A 1 100 ? -20.854 22.014 25.253 1.00 78.25 100 LYS A N 1
ATOM 794 C CA . LYS A 1 100 ? -21.704 23.087 25.780 1.00 78.25 100 LYS A CA 1
ATOM 795 C C . LYS A 1 100 ? -22.411 23.777 24.629 1.00 78.25 100 LYS A C 1
ATOM 797 O O . LYS A 1 100 ? -21.782 24.090 23.619 1.00 78.25 100 LYS A O 1
ATOM 802 N N . ALA A 1 101 ? -23.702 24.051 24.798 1.00 77.62 101 ALA A N 1
ATOM 803 C CA . ALA A 1 101 ? -24.443 24.850 23.835 1.00 77.62 101 ALA A CA 1
ATOM 804 C C . ALA A 1 101 ? -23.808 26.245 23.764 1.00 77.62 101 ALA A C 1
ATOM 806 O O . ALA A 1 101 ? -23.706 26.961 24.765 1.00 77.62 101 ALA A O 1
ATOM 807 N N . SER A 1 102 ? -23.331 26.626 22.582 1.00 77.06 102 SER A N 1
ATOM 808 C CA . SER A 1 102 ? -22.787 27.960 22.369 1.00 77.06 102 SER A CA 1
ATOM 809 C C . SER A 1 102 ? -23.901 28.994 22.503 1.00 77.06 102 SER A C 1
ATOM 811 O O . SER A 1 102 ? -24.930 28.874 21.847 1.00 77.06 102 SER A O 1
ATOM 813 N N . LYS A 1 103 ? -23.668 30.063 23.270 1.00 80.06 103 LYS A N 1
ATOM 814 C CA . LYS A 1 103 ? -24.614 31.188 23.403 1.00 80.06 103 LYS A CA 1
ATOM 815 C C . LYS A 1 103 ? -24.903 31.903 22.069 1.00 80.06 103 LYS A C 1
ATOM 817 O O . LYS A 1 103 ? -25.910 32.589 21.948 1.00 80.06 103 LYS A O 1
ATOM 822 N N . TRP A 1 104 ? -24.001 31.763 21.098 1.00 80.38 104 TRP A N 1
ATOM 823 C CA . TRP A 1 104 ? -23.996 32.518 19.843 1.00 80.38 104 TRP A CA 1
ATOM 824 C C . TRP A 1 104 ? -24.597 31.781 18.647 1.00 80.38 104 TRP A C 1
ATOM 826 O O . TRP A 1 104 ? -24.965 32.434 17.675 1.00 80.38 104 TRP A O 1
ATOM 836 N N . PHE A 1 105 ? -24.717 30.454 18.707 1.00 77.62 105 PHE A N 1
ATOM 837 C CA . PHE A 1 105 ? -25.291 29.665 17.619 1.00 77.62 105 PHE A CA 1
ATOM 838 C C . PHE A 1 105 ? -26.488 28.861 18.126 1.00 77.62 105 PHE A C 1
ATOM 840 O O . PHE A 1 105 ? -26.386 28.235 19.185 1.00 77.62 105 PHE A O 1
ATOM 847 N N . PRO A 1 106 ? -27.618 28.856 17.395 1.00 74.25 106 PRO A N 1
ATOM 848 C CA . PRO A 1 106 ? -28.747 28.005 17.737 1.00 74.25 106 PRO A CA 1
ATOM 849 C C . PRO A 1 106 ? -28.321 26.536 17.638 1.00 74.25 106 PRO A C 1
ATOM 851 O O . PRO A 1 106 ? -27.875 26.081 16.585 1.00 74.25 106 PRO A O 1
ATOM 854 N N . HIS A 1 107 ? -28.444 25.795 18.742 1.00 67.44 107 HIS A N 1
ATOM 855 C CA . HIS A 1 107 ? -28.270 24.346 18.727 1.00 67.44 107 HIS A CA 1
ATOM 856 C C . HIS A 1 107 ? -29.577 23.703 18.250 1.00 67.44 107 HIS A C 1
ATOM 858 O O . HIS A 1 107 ? -30.660 24.097 18.682 1.00 67.44 107 HIS A O 1
ATOM 864 N N . LYS A 1 108 ? -29.480 22.739 17.334 1.00 68.94 108 LYS A N 1
ATOM 865 C CA . LYS A 1 108 ? -30.617 21.937 16.879 1.00 68.94 108 LYS A CA 1
ATOM 866 C C . LYS A 1 108 ? -30.432 20.525 17.408 1.00 68.94 108 LYS A C 1
ATOM 868 O O . LYS A 1 108 ? -29.448 19.876 17.058 1.00 68.94 108 LYS A O 1
ATOM 873 N N . GLU A 1 109 ? -31.356 20.069 18.245 1.00 63.56 109 GLU A N 1
ATOM 874 C CA . GLU A 1 109 ? -31.415 18.661 18.625 1.00 63.56 109 GLU A CA 1
ATOM 875 C C . GLU A 1 109 ? -31.851 17.856 17.397 1.00 63.56 109 GLU A C 1
ATOM 877 O O . GLU A 1 109 ? -32.859 18.158 16.751 1.00 63.56 109 GLU A O 1
ATOM 882 N N . ILE A 1 110 ? -31.010 16.904 17.007 1.00 61.88 110 ILE A N 1
ATOM 883 C CA . ILE A 1 110 ? -31.309 15.934 15.958 1.00 61.88 110 ILE A CA 1
ATOM 884 C C . ILE A 1 110 ? -31.931 14.757 16.707 1.00 61.88 110 ILE A C 1
ATOM 886 O O . ILE A 1 110 ? -31.264 14.182 17.563 1.00 61.88 110 ILE A O 1
ATOM 890 N N . ASN A 1 111 ? -33.218 14.507 16.470 1.00 50.34 111 ASN A N 1
ATOM 891 C CA . ASN A 1 111 ? -33.989 13.417 17.068 1.00 50.34 111 ASN A CA 1
ATOM 892 C C . ASN A 1 111 ? -34.225 12.317 16.039 1.00 50.34 111 ASN A C 1
ATOM 894 O O . ASN A 1 111 ? -34.457 12.684 14.861 1.00 50.34 111 ASN A O 1
#

Sequence (111 aa):
MAATIATDRPSRCFPFWQEVLACYVSNTNPEDDRGKVKCQPALEDYYECLHHKKEAARTQALQAAYRKNEAKFKRNDVPSAGEIRRLGVLDAPLEEKNLKASKWFPHKEIN

pLDDT: mean 84.1, std 13.91, range [37.25, 97.88]

Foldseek 3Di:
DPPPDCPVDDDPLVVLVVLLVVQQVVQDDPVDRPSSVVSVVSVVVSVCSVPVPVVVVVVVVVVVVVVVVCVVDPCPPDDDPLNVVLVVPDDDDCVSVVHDDDPPDDDDRDD